Protein AF-A0A392N322-F1 (afdb_monomer_lite)

Radius of gyration: 14.27 Å; chains: 1; bounding box: 32×34×23 Å

Structure (mmCIF, N/CA/C/O backbone):
data_AF-A0A392N322-F1
#
_entry.id   AF-A0A392N322-F1
#
loop_
_atom_site.group_PDB
_atom_site.id
_atom_site.type_symbol
_atom_site.label_atom_id
_atom_site.label_alt_id
_atom_site.label_comp_id
_atom_site.label_asym_id
_atom_site.label_entity_id
_atom_site.label_seq_id
_atom_site.pdbx_PDB_ins_code
_atom_site.Cartn_x
_atom_site.Cartn_y
_atom_site.Cartn_z
_atom_site.occupancy
_atom_site.B_iso_or_equiv
_atom_site.auth_seq_id
_atom_site.auth_comp_id
_atom_site.auth_asym_id
_atom_site.auth_atom_id
_atom_site.pdbx_PDB_model_num
ATOM 1 N N . MET A 1 1 ? -1.750 11.315 2.003 1.00 79.25 1 MET A N 1
ATOM 2 C CA . MET A 1 1 ? -1.793 10.238 3.023 1.00 79.25 1 MET A CA 1
ATOM 3 C C . MET A 1 1 ? -2.765 10.517 4.177 1.00 79.25 1 MET A C 1
ATOM 5 O O . MET A 1 1 ? -3.580 9.652 4.454 1.00 79.25 1 MET A O 1
ATOM 9 N N . GLN A 1 2 ? -2.732 11.677 4.853 1.00 86.12 2 GLN A N 1
ATOM 10 C CA . GLN A 1 2 ? -3.576 11.923 6.046 1.00 86.12 2 GLN A C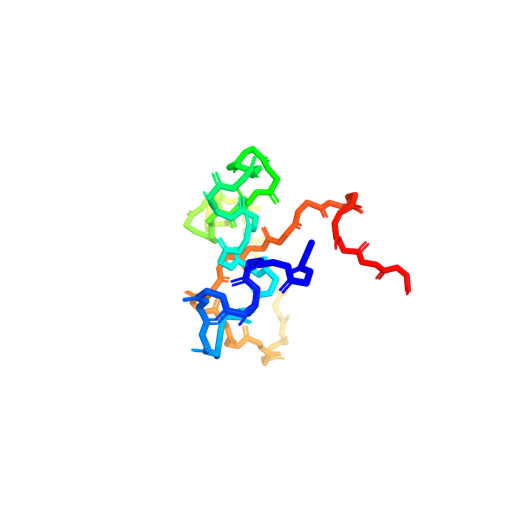A 1
ATOM 11 C C . GLN A 1 2 ? -5.086 11.703 5.821 1.00 86.12 2 GLN A C 1
ATOM 13 O O . GLN A 1 2 ? -5.703 10.988 6.604 1.00 86.12 2 GLN A O 1
ATOM 18 N N . ALA A 1 3 ? -5.659 12.22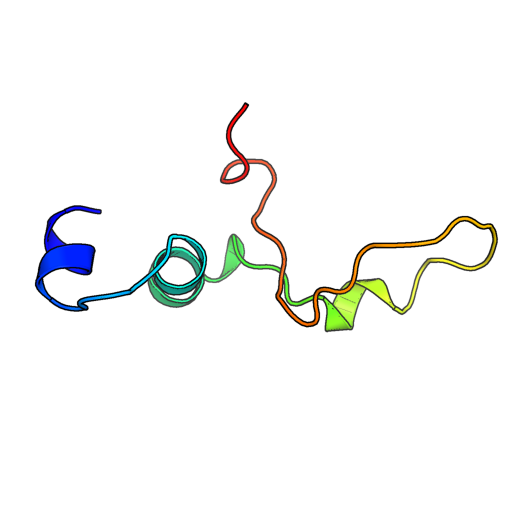8 4.733 1.00 88.88 3 ALA A N 1
ATOM 19 C CA . ALA A 1 3 ? -7.076 12.022 4.411 1.00 88.88 3 ALA A CA 1
ATOM 20 C C . ALA A 1 3 ? -7.434 10.537 4.189 1.00 88.88 3 ALA A C 1
ATOM 22 O O . ALA A 1 3 ? -8.459 10.068 4.670 1.00 88.88 3 ALA A O 1
ATOM 23 N N . PHE A 1 4 ? -6.551 9.778 3.531 1.00 87.06 4 PHE A N 1
ATOM 24 C CA . PHE A 1 4 ? -6.742 8.347 3.278 1.00 87.06 4 PHE A CA 1
ATOM 25 C C . PHE A 1 4 ? -6.755 7.529 4.577 1.00 87.06 4 PHE A C 1
ATOM 27 O O . PHE A 1 4 ? -7.637 6.697 4.757 1.00 87.06 4 PHE A O 1
ATOM 34 N N . LYS A 1 5 ? -5.8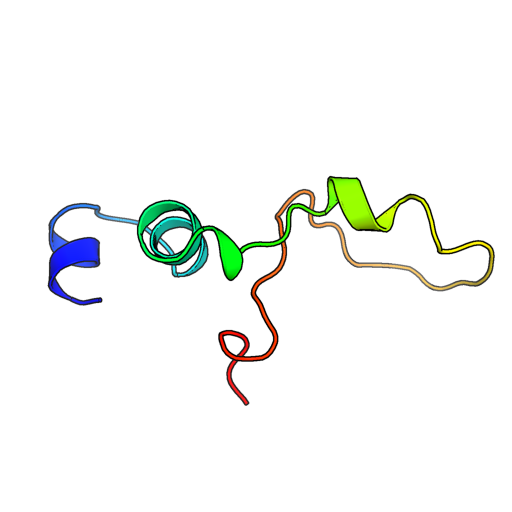45 7.830 5.514 1.00 90.50 5 LYS A N 1
ATOM 35 C CA . LYS A 1 5 ? -5.799 7.190 6.842 1.00 90.50 5 LYS A CA 1
ATOM 36 C C . LYS A 1 5 ? -6.999 7.535 7.725 1.00 90.50 5 LYS A C 1
ATOM 38 O O . LYS A 1 5 ? -7.416 6.707 8.523 1.00 90.50 5 LYS A O 1
ATOM 43 N N . ALA A 1 6 ? -7.529 8.754 7.612 1.00 91.31 6 ALA A N 1
ATOM 44 C CA . ALA A 1 6 ? -8.710 9.173 8.366 1.00 91.31 6 ALA A CA 1
ATOM 45 C C . ALA A 1 6 ? -9.987 8.476 7.868 1.00 91.31 6 ALA A C 1
ATOM 47 O O . ALA A 1 6 ? -10.833 8.104 8.674 1.00 91.31 6 ALA A O 1
ATOM 48 N N . ALA A 1 7 ? -10.102 8.280 6.550 1.00 92.56 7 ALA A N 1
ATOM 49 C CA . ALA A 1 7 ? -11.219 7.569 5.932 1.00 92.56 7 ALA A CA 1
ATOM 50 C C . ALA A 1 7 ? -11.120 6.041 6.081 1.00 92.56 7 ALA A C 1
ATOM 52 O O . ALA A 1 7 ? -12.146 5.370 6.127 1.00 92.56 7 ALA A O 1
ATOM 53 N N . ASN A 1 8 ? -9.901 5.501 6.181 1.00 90.50 8 ASN A N 1
ATOM 54 C CA . ASN A 1 8 ? -9.636 4.068 6.290 1.00 90.50 8 ASN A CA 1
ATOM 55 C C . ASN A 1 8 ? -8.780 3.778 7.538 1.00 90.50 8 ASN A C 1
ATOM 57 O O . ASN A 1 8 ? -7.551 3.681 7.445 1.00 90.50 8 ASN A O 1
ATOM 61 N N . PRO A 1 9 ? -9.397 3.654 8.727 1.00 90.19 9 PRO A N 1
ATOM 62 C CA . PRO A 1 9 ? -8.677 3.284 9.938 1.00 90.19 9 PRO A CA 1
ATOM 63 C C . PRO A 1 9 ? -7.969 1.934 9.753 1.00 90.19 9 PRO A C 1
ATOM 65 O O . PRO A 1 9 ? -8.602 0.938 9.421 1.00 90.19 9 PRO A O 1
ATOM 68 N N . GLY A 1 10 ? -6.651 1.900 9.965 1.00 86.62 10 GLY A N 1
ATOM 69 C CA . GLY A 1 10 ? -5.840 0.683 9.824 1.00 86.62 10 GLY A CA 1
ATOM 70 C C . GLY A 1 10 ? -5.216 0.460 8.444 1.00 86.62 10 GLY A C 1
ATOM 71 O O . GLY A 1 10 ? -4.447 -0.485 8.297 1.00 86.62 10 GLY A O 1
ATOM 72 N N . CYS A 1 11 ? -5.470 1.328 7.459 1.00 89.31 11 CYS A N 1
ATOM 73 C CA . CYS A 1 11 ? -4.825 1.204 6.153 1.00 89.31 11 CYS A CA 1
ATOM 74 C C . CYS A 1 11 ? -3.306 1.424 6.238 1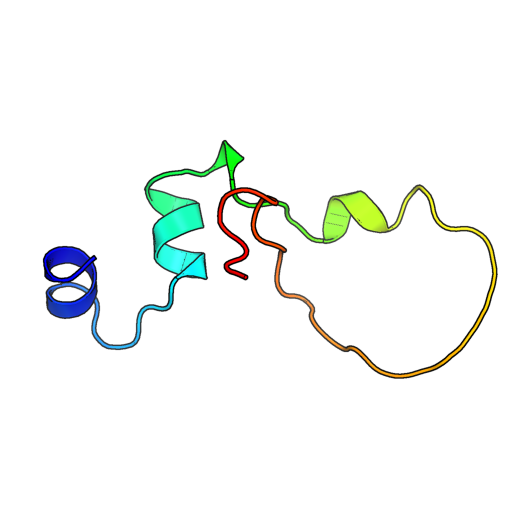.00 89.31 11 CYS A C 1
ATOM 76 O O . CYS A 1 11 ? -2.816 2.306 6.963 1.00 89.31 11 CYS A O 1
ATOM 78 N N . ILE A 1 12 ? -2.567 0.672 5.431 1.00 88.06 12 ILE A N 1
ATOM 79 C CA . ILE A 1 12 ? -1.113 0.792 5.303 1.00 88.06 12 ILE A CA 1
ATOM 80 C C . ILE A 1 12 ? -0.725 1.461 3.979 1.00 88.06 12 ILE A C 1
ATOM 82 O O . ILE A 1 12 ? -1.572 1.803 3.152 1.00 88.06 12 ILE A O 1
ATOM 86 N N . LEU A 1 13 ? 0.575 1.712 3.789 1.00 85.50 13 LEU A N 1
ATOM 87 C CA . LEU A 1 13 ? 1.080 2.316 2.553 1.00 85.50 13 LEU A CA 1
ATOM 88 C C . LEU A 1 13 ? 0.731 1.454 1.334 1.00 85.50 13 LEU A C 1
ATOM 90 O O . LEU A 1 13 ? 0.335 2.004 0.315 1.00 85.50 13 LEU A O 1
ATOM 94 N N . GLU A 1 14 ? 0.827 0.133 1.472 1.00 88.94 14 GLU A N 1
ATOM 95 C CA . GLU A 1 14 ? 0.500 -0.859 0.441 1.00 88.94 14 GLU A CA 1
ATOM 96 C C . GLU A 1 14 ? -0.910 -0.645 -0.123 1.00 88.94 14 GLU A C 1
ATOM 98 O O . GLU A 1 14 ? -1.074 -0.507 -1.332 1.00 88.94 14 GLU A O 1
ATOM 103 N N . ASP A 1 15 ? -1.912 -0.493 0.747 1.00 88.38 15 ASP A N 1
ATOM 104 C CA . ASP A 1 15 ? -3.302 -0.252 0.341 1.00 88.38 15 ASP A CA 1
ATOM 105 C C . ASP A 1 15 ? -3.455 1.063 -0.429 1.00 88.38 15 ASP A C 1
ATOM 107 O O . ASP A 1 15 ? -4.177 1.141 -1.424 1.00 88.38 15 ASP A O 1
ATOM 111 N N . PHE A 1 16 ? -2.746 2.107 0.014 1.00 88.88 16 PHE A N 1
ATOM 112 C CA . PHE A 1 16 ? -2.746 3.391 -0.678 1.00 88.88 16 PHE A CA 1
ATOM 113 C C . PHE A 1 16 ? -2.137 3.269 -2.075 1.00 88.88 16 PHE A C 1
ATOM 115 O O . PHE A 1 16 ? -2.686 3.825 -3.022 1.00 88.88 16 PHE A O 1
ATOM 122 N N . VAL A 1 17 ? -1.029 2.537 -2.220 1.00 89.56 17 VAL A N 1
ATOM 123 C CA . VAL A 1 17 ? -0.368 2.331 -3.516 1.00 89.56 17 VAL A CA 1
ATOM 124 C C . VAL A 1 17 ? -1.259 1.525 -4.447 1.00 89.56 17 VAL A C 1
ATOM 126 O O . VAL A 1 17 ? -1.506 1.964 -5.562 1.00 89.56 17 VAL A O 1
ATOM 129 N N . ARG A 1 18 ? -1.827 0.411 -3.973 1.00 87.50 18 ARG A N 1
ATOM 130 C CA . ARG A 1 18 ? -2.731 -0.438 -4.765 1.00 87.50 18 ARG A CA 1
ATOM 131 C C . ARG A 1 18 ? -3.915 0.336 -5.345 1.00 87.50 18 ARG A C 1
ATOM 133 O O . ARG A 1 18 ? -4.371 0.008 -6.434 1.00 87.50 18 ARG A O 1
ATOM 140 N N . TRP A 1 19 ? -4.397 1.364 -4.642 1.00 86.75 19 TRP A N 1
ATOM 141 C CA . TRP A 1 19 ? -5.521 2.188 -5.092 1.00 86.75 19 TRP A CA 1
ATOM 142 C C . TRP A 1 19 ? -5.113 3.434 -5.894 1.00 86.75 19 TRP A C 1
ATOM 144 O O . TRP A 1 19 ? -5.698 3.716 -6.936 1.00 86.75 19 TRP A O 1
ATOM 154 N N . HIS A 1 20 ? -4.135 4.199 -5.413 1.00 88.38 20 HIS A N 1
ATOM 155 C CA . HIS A 1 20 ? -3.764 5.499 -5.981 1.00 88.38 20 HIS A CA 1
ATOM 156 C C . HIS A 1 20 ? -2.679 5.394 -7.060 1.00 88.38 20 HIS A C 1
ATOM 158 O O . HIS A 1 20 ? -2.657 6.188 -8.000 1.00 88.38 20 HIS A O 1
ATOM 164 N N . SER A 1 21 ? -1.782 4.419 -6.926 1.00 88.94 21 SER A N 1
ATOM 165 C CA . SER A 1 21 ? -0.663 4.184 -7.837 1.00 88.94 21 SER A CA 1
ATOM 166 C C . SER A 1 21 ? -0.509 2.688 -8.154 1.00 88.94 21 SER A C 1
ATOM 168 O O . SER A 1 21 ? 0.538 2.119 -7.850 1.00 88.94 21 SER A O 1
ATOM 170 N N . PRO A 1 22 ? -1.511 2.030 -8.778 1.00 86.69 22 PRO A N 1
ATOM 171 C CA . PRO A 1 22 ? -1.413 0.612 -9.134 1.00 86.69 22 PRO A CA 1
ATOM 172 C C . PRO A 1 22 ? -0.108 0.217 -9.854 1.00 86.69 22 PRO A C 1
ATOM 174 O O . PRO A 1 22 ? 0.429 -0.835 -9.527 1.00 86.69 22 PRO A O 1
ATOM 177 N N . PRO A 1 23 ? 0.470 1.040 -10.762 1.00 87.38 23 PRO A N 1
ATOM 178 C CA . PRO A 1 23 ? 1.747 0.716 -11.409 1.00 87.38 23 PRO A CA 1
ATOM 179 C C . PRO A 1 23 ? 2.949 0.651 -10.460 1.00 87.38 23 PRO A C 1
ATOM 181 O O . PRO A 1 23 ? 3.978 0.083 -10.811 1.00 87.38 23 PRO A O 1
ATOM 184 N N . ASP A 1 24 ? 2.849 1.263 -9.281 1.00 89.31 24 ASP A N 1
ATOM 185 C CA . ASP A 1 24 ? 3.893 1.226 -8.262 1.00 89.31 24 ASP A CA 1
ATOM 186 C C . ASP A 1 24 ? 3.734 0.043 -7.284 1.00 89.31 24 ASP A C 1
ATOM 188 O O . ASP A 1 24 ? 4.528 -0.095 -6.350 1.00 89.31 24 ASP A O 1
ATOM 192 N N . TRP A 1 25 ? 2.732 -0.818 -7.490 1.00 87.88 25 TRP A N 1
ATOM 193 C CA . TRP A 1 25 ? 2.533 -2.072 -6.767 1.00 87.88 25 TRP A CA 1
ATOM 194 C C . TRP A 1 25 ? 2.886 -3.258 -7.667 1.00 87.88 25 TRP A C 1
ATOM 196 O O . TRP A 1 25 ? 2.374 -3.380 -8.775 1.00 87.88 25 TRP A O 1
ATOM 206 N N . THR A 1 26 ? 3.763 -4.143 -7.200 1.00 85.94 26 THR A N 1
ATOM 207 C CA . THR A 1 26 ? 4.129 -5.383 -7.896 1.00 85.94 26 THR A CA 1
ATOM 208 C C . THR A 1 26 ? 3.614 -6.570 -7.097 1.00 85.94 26 THR A C 1
ATOM 210 O O . THR A 1 26 ? 4.038 -6.780 -5.962 1.00 85.94 26 THR A O 1
ATOM 213 N N . ASP A 1 27 ? 2.704 -7.360 -7.660 1.00 78.12 27 ASP A N 1
ATOM 214 C CA . ASP A 1 27 ? 2.280 -8.608 -7.027 1.00 78.12 27 ASP A CA 1
ATOM 215 C C .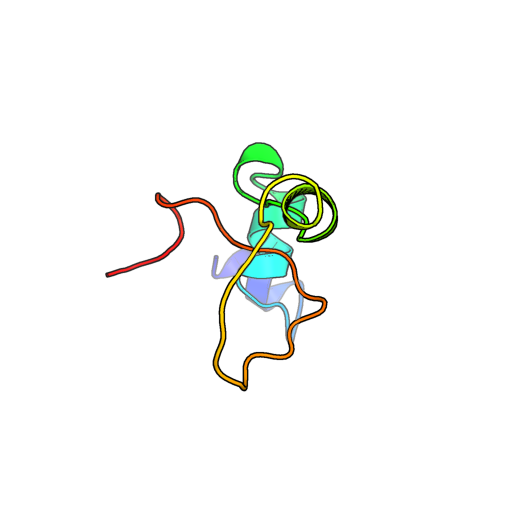 ASP A 1 27 ? 3.411 -9.654 -7.126 1.00 78.12 27 ASP A C 1
ATOM 217 O O . ASP A 1 27 ? 4.038 -9.818 -8.172 1.00 78.12 27 ASP A O 1
ATOM 221 N N . ASN A 1 28 ? 3.703 -10.341 -6.016 1.00 68.00 28 ASN A N 1
ATOM 222 C CA . ASN A 1 28 ? 4.828 -11.287 -5.890 1.00 68.00 28 ASN A CA 1
ATOM 223 C C . ASN A 1 28 ? 4.694 -12.498 -6.843 1.00 68.00 28 ASN A C 1
ATOM 225 O O . ASN A 1 28 ? 5.681 -13.124 -7.212 1.00 68.00 28 ASN A O 1
ATOM 229 N N . GLU A 1 29 ? 3.479 -12.757 -7.334 1.00 59.28 29 GLU A N 1
ATOM 230 C CA . GLU A 1 29 ? 3.153 -13.775 -8.341 1.00 59.28 29 GLU A CA 1
ATOM 231 C C . GLU A 1 29 ? 4.071 -13.687 -9.584 1.00 59.28 29 GLU A C 1
ATOM 233 O O . GLU A 1 29 ? 4.403 -14.708 -10.177 1.00 59.28 29 GLU A O 1
ATOM 238 N N . ALA A 1 30 ? 4.535 -12.482 -9.950 1.00 53.16 30 ALA A N 1
ATOM 239 C CA . ALA A 1 30 ? 5.386 -12.248 -11.120 1.00 53.16 30 ALA A CA 1
ATOM 240 C C . ALA A 1 30 ? 6.888 -12.533 -10.899 1.00 53.16 30 ALA A C 1
ATOM 242 O O . ALA A 1 30 ? 7.651 -12.522 -11.861 1.00 53.16 30 ALA A O 1
ATOM 243 N N . CYS A 1 31 ? 7.339 -12.773 -9.661 1.00 49.41 31 CYS A N 1
ATOM 244 C CA . CYS A 1 31 ? 8.752 -13.046 -9.354 1.00 49.41 31 CYS A CA 1
ATOM 245 C C . CYS A 1 31 ? 9.097 -14.542 -9.286 1.00 49.41 31 CYS A C 1
ATOM 247 O O . CYS A 1 31 ? 10.268 -14.880 -9.126 1.00 49.41 31 CYS A O 1
ATOM 249 N N . ILE A 1 32 ? 8.113 -15.439 -9.403 1.00 54.06 32 ILE A N 1
ATOM 250 C CA . ILE A 1 32 ? 8.326 -16.893 -9.278 1.00 54.06 32 ILE A CA 1
ATOM 251 C C . ILE A 1 32 ? 8.875 -17.504 -10.585 1.00 54.06 32 ILE A C 1
ATOM 253 O O . ILE A 1 32 ? 9.381 -18.621 -10.576 1.00 54.06 32 ILE A O 1
ATOM 257 N N . GLU A 1 33 ? 8.845 -16.772 -11.702 1.00 52.75 33 GLU A N 1
ATOM 258 C CA . GLU A 1 33 ? 9.211 -17.313 -13.020 1.00 52.75 33 GLU A CA 1
ATOM 259 C C . GLU A 1 33 ? 10.690 -17.101 -13.426 1.00 52.75 33 GLU A C 1
ATOM 261 O O . GLU A 1 33 ? 11.083 -17.610 -14.471 1.00 52.75 33 GLU A O 1
ATOM 266 N N . ASP A 1 34 ? 11.526 -16.407 -12.629 1.00 50.47 34 ASP A N 1
ATOM 267 C CA . ASP A 1 34 ? 12.901 -16.014 -13.039 1.00 50.47 34 ASP A CA 1
ATOM 268 C C . ASP A 1 34 ? 13.997 -16.203 -11.964 1.00 50.47 34 ASP A C 1
ATOM 270 O O . ASP A 1 34 ? 14.970 -15.458 -11.927 1.00 50.47 34 ASP A O 1
ATOM 274 N N . SER A 1 35 ? 13.880 -17.164 -11.041 1.00 50.97 35 SER A N 1
ATOM 275 C CA . SER A 1 35 ? 14.978 -17.406 -10.087 1.00 50.97 35 SER A CA 1
ATOM 276 C C . SER A 1 35 ? 15.183 -18.884 -9.794 1.00 50.97 35 SER A C 1
ATOM 278 O O . SER A 1 35 ? 14.862 -19.415 -8.729 1.00 50.97 35 SER A O 1
ATOM 280 N N . ASP A 1 36 ? 15.744 -19.558 -10.790 1.00 49.81 36 ASP A N 1
ATOM 281 C CA . ASP A 1 36 ? 16.529 -20.756 -10.566 1.00 49.81 36 ASP A CA 1
ATOM 282 C C . ASP A 1 36 ? 17.737 -20.402 -9.673 1.00 49.81 36 ASP A C 1
ATOM 284 O O . ASP A 1 36 ? 18.592 -19.605 -10.053 1.00 49.81 36 ASP A O 1
ATOM 288 N N . VAL A 1 37 ? 17.836 -21.099 -8.531 1.00 58.66 37 VAL A N 1
ATOM 289 C CA . VAL A 1 37 ? 19.094 -21.509 -7.873 1.00 58.66 37 VAL A CA 1
ATOM 290 C C . V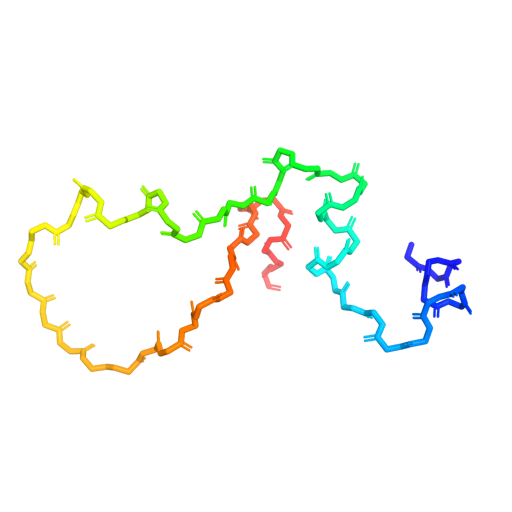AL A 1 37 ? 19.692 -20.570 -6.780 1.00 58.66 37 VAL A C 1
ATOM 292 O O . VAL A 1 37 ? 20.164 -19.472 -7.037 1.00 58.66 37 VAL A O 1
ATOM 295 N N . PHE A 1 38 ? 19.789 -21.148 -5.565 1.00 45.22 38 PHE A N 1
ATOM 296 C CA . PHE A 1 38 ? 20.529 -20.775 -4.331 1.00 45.22 38 PHE A CA 1
ATOM 297 C C . PHE A 1 38 ? 19.847 -19.942 -3.216 1.00 45.22 38 PHE A C 1
ATOM 299 O O . PHE A 1 38 ? 19.849 -18.720 -3.214 1.00 45.22 38 PHE A O 1
ATOM 306 N N . ASP A 1 39 ? 19.449 -20.700 -2.184 1.00 49.16 39 ASP A N 1
ATOM 307 C CA . ASP A 1 39 ? 19.925 -20.605 -0.792 1.00 49.16 39 ASP A CA 1
ATOM 308 C C . ASP A 1 39 ? 19.407 -19.509 0.154 1.00 49.16 39 ASP A C 1
ATOM 310 O O . ASP A 1 39 ? 19.276 -18.336 -0.168 1.00 49.16 39 ASP A O 1
ATOM 314 N N . SER A 1 40 ? 19.230 -19.960 1.399 1.00 44.94 40 SER A N 1
ATOM 315 C CA . SER A 1 40 ? 19.069 -19.165 2.612 1.00 44.94 40 SER A CA 1
ATOM 316 C C . SER A 1 40 ? 17.714 -18.483 2.814 1.00 44.94 40 SER A C 1
ATOM 318 O O . SER A 1 40 ? 17.523 -17.294 2.604 1.00 44.94 40 SER A O 1
ATOM 320 N N . GLY A 1 41 ? 16.779 -19.300 3.308 1.00 55.53 41 GLY A N 1
ATOM 321 C CA . GLY A 1 41 ? 16.069 -19.051 4.564 1.00 55.53 41 GLY A CA 1
ATOM 322 C C . GLY A 1 41 ? 15.559 -17.637 4.853 1.00 55.53 41 GLY A C 1
ATOM 323 O O . GLY A 1 41 ? 16.329 -16.733 5.147 1.00 55.53 41 GLY A O 1
ATOM 324 N N . GLU A 1 42 ? 14.233 -17.563 4.989 1.00 54.81 42 GLU A N 1
ATOM 325 C CA . GLU A 1 42 ? 13.519 -16.571 5.801 1.00 54.81 42 GLU A CA 1
ATOM 326 C C . GLU A 1 42 ? 13.205 -15.234 5.115 1.00 54.81 42 GLU A C 1
ATOM 328 O O . GLU A 1 42 ? 13.857 -14.222 5.334 1.00 54.81 42 GLU A O 1
ATOM 333 N N . SER A 1 43 ? 12.110 -15.208 4.343 1.00 46.16 43 SER A N 1
ATOM 334 C CA . SER A 1 43 ? 11.169 -14.075 4.296 1.00 46.16 43 SER A CA 1
ATOM 335 C C . SER A 1 43 ? 9.867 -14.494 3.618 1.00 46.16 43 SER A C 1
ATOM 337 O O . SER A 1 43 ? 9.623 -14.275 2.435 1.00 46.16 43 SER A O 1
ATOM 339 N N . LEU A 1 44 ? 9.007 -15.118 4.415 1.00 53.31 44 LEU A N 1
ATOM 340 C CA . LEU A 1 44 ? 7.572 -15.152 4.181 1.00 53.31 44 LEU A CA 1
ATOM 341 C C . LEU A 1 44 ? 7.076 -13.737 3.863 1.00 53.31 44 LEU A C 1
ATOM 343 O O . LEU A 1 44 ? 7.050 -12.885 4.749 1.00 53.31 44 LEU A O 1
ATOM 347 N N . SER A 1 45 ? 6.596 -13.498 2.650 1.00 50.12 45 SER A N 1
ATOM 348 C CA . SER A 1 45 ? 5.516 -12.537 2.485 1.00 50.12 45 SER A CA 1
ATOM 349 C C . SER A 1 45 ? 4.756 -12.840 1.208 1.00 50.12 45 SER A C 1
ATOM 351 O O . SER A 1 45 ? 5.148 -12.438 0.120 1.00 50.12 45 SER A O 1
ATOM 353 N N . ALA A 1 46 ? 3.597 -13.481 1.346 1.00 55.00 46 ALA A N 1
ATOM 354 C CA . ALA A 1 46 ? 2.543 -13.487 0.330 1.00 55.00 46 ALA A CA 1
ATOM 355 C C . ALA A 1 46 ? 1.964 -12.068 0.075 1.00 55.00 46 ALA A C 1
ATOM 357 O O . ALA A 1 46 ? 0.810 -11.915 -0.317 1.00 55.00 46 ALA A O 1
ATOM 358 N N . ARG A 1 47 ? 2.729 -11.010 0.373 1.00 64.31 47 ARG A N 1
ATOM 359 C CA . ARG A 1 47 ? 2.386 -9.609 0.153 1.00 64.31 47 ARG A CA 1
ATOM 360 C C . ARG A 1 47 ? 3.251 -9.091 -0.988 1.00 64.31 47 ARG A C 1
ATOM 362 O O . ARG A 1 47 ? 4.436 -9.405 -1.065 1.00 64.31 47 ARG A O 1
ATOM 369 N N . GLY A 1 48 ? 2.631 -8.338 -1.891 1.00 78.31 48 GLY A N 1
ATOM 370 C CA . GLY A 1 48 ? 3.319 -7.689 -3.002 1.00 78.31 48 GLY A CA 1
ATOM 371 C C . GLY A 1 48 ? 4.371 -6.678 -2.540 1.00 78.31 48 GLY A C 1
ATOM 372 O O . GLY A 1 48 ? 4.496 -6.358 -1.357 1.00 78.31 48 GLY A O 1
ATOM 373 N N . GLN A 1 49 ? 5.141 -6.183 -3.499 1.00 86.38 49 GLN A N 1
ATOM 374 C CA . GLN A 1 49 ? 6.286 -5.313 -3.284 1.00 86.38 49 GLN A CA 1
ATOM 375 C C . GLN A 1 49 ? 6.027 -3.918 -3.869 1.00 86.38 49 GLN A C 1
ATOM 377 O O . GLN A 1 49 ? 5.421 -3.767 -4.929 1.00 86.38 49 GLN A O 1
ATOM 382 N N . LEU A 1 50 ? 6.501 -2.879 -3.179 1.00 87.81 50 LEU A N 1
ATOM 383 C CA . LEU A 1 50 ? 6.422 -1.492 -3.650 1.00 87.81 50 LEU A CA 1
ATOM 384 C C . LEU A 1 50 ? 7.494 -1.209 -4.709 1.00 87.81 50 LEU A C 1
ATOM 386 O O . LEU A 1 50 ? 8.572 -1.800 -4.675 1.00 87.81 50 LEU A O 1
ATOM 390 N N . SER A 1 51 ? 7.253 -0.259 -5.615 1.00 86.50 51 SER A N 1
ATOM 391 C CA . SER A 1 51 ? 8.267 0.182 -6.579 1.00 86.50 51 SER A CA 1
ATOM 392 C C . SER A 1 51 ? 9.478 0.809 -5.883 1.00 86.50 51 SER A C 1
ATOM 394 O O . SER A 1 51 ? 9.378 1.341 -4.776 1.00 86.50 51 SER A O 1
ATOM 396 N N . ARG A 1 52 ? 10.637 0.823 -6.556 1.00 83.25 52 ARG A N 1
ATOM 397 C CA . ARG A 1 52 ? 11.868 1.447 -6.027 1.00 83.25 52 ARG A CA 1
ATOM 398 C C . ARG A 1 52 ? 11.697 2.923 -5.650 1.00 83.25 52 ARG A C 1
ATOM 400 O O . ARG A 1 52 ? 12.453 3.426 -4.837 1.00 83.25 52 ARG A O 1
ATOM 407 N N . ARG A 1 53 ? 10.723 3.622 -6.243 1.00 84.44 53 ARG A N 1
ATOM 408 C CA . ARG A 1 53 ? 10.412 5.025 -5.915 1.00 84.44 53 ARG A CA 1
ATOM 409 C C . ARG A 1 53 ? 9.603 5.157 -4.621 1.00 84.44 53 ARG A C 1
ATOM 411 O O . ARG A 1 53 ? 9.582 6.228 -4.025 1.00 84.44 53 ARG A O 1
ATOM 418 N N . MET A 1 54 ? 8.897 4.096 -4.232 1.00 81.69 54 MET A N 1
ATOM 419 C CA . MET A 1 54 ? 8.006 4.049 -3.070 1.00 81.69 54 MET A CA 1
ATOM 420 C C . MET A 1 54 ? 8.605 3.300 -1.874 1.00 81.69 54 MET A C 1
ATOM 422 O O . MET A 1 54 ? 8.154 3.503 -0.744 1.00 81.69 54 MET A O 1
ATOM 426 N N . GLN A 1 55 ? 9.629 2.477 -2.107 1.00 74.62 55 GLN A N 1
ATOM 427 C CA . GLN A 1 55 ? 10.548 1.991 -1.082 1.00 74.62 55 GLN A CA 1
ATOM 428 C C . GLN A 1 55 ? 11.415 3.177 -0.635 1.00 74.62 55 GLN A C 1
ATOM 430 O O . GLN A 1 55 ? 12.178 3.726 -1.422 1.00 74.62 55 GLN A O 1
ATOM 435 N N . LYS A 1 56 ? 11.209 3.652 0.592 1.00 63.34 56 LYS A N 1
ATOM 436 C CA . LYS A 1 56 ? 11.963 4.782 1.153 1.00 63.34 56 LYS A CA 1
ATOM 437 C C . LYS A 1 56 ? 13.365 4.301 1.548 1.00 63.34 56 LYS A C 1
ATOM 439 O O . LYS A 1 56 ? 13.478 3.159 1.987 1.00 63.34 56 LYS A O 1
ATOM 444 N N . GLU A 1 57 ? 14.374 5.162 1.408 1.00 53.00 57 GLU A N 1
ATOM 445 C CA . GLU A 1 57 ? 15.672 5.010 2.096 1.00 53.00 57 GLU A CA 1
ATOM 446 C C . GLU A 1 57 ? 15.515 5.012 3.623 1.00 53.00 57 GLU A C 1
ATOM 448 O O . GLU A 1 57 ? 14.588 5.700 4.127 1.00 53.00 57 GLU A O 1
#

Secondary structure (DSSP, 8-state):
-HHHHHHSTT--HHHHHHHH-GGGEE-GGGGTTS------------S-EE-TTTS--

InterPro domains:
  IPR026147 Rab3GAP catalytic subunit, conserved domain [PF13890] (1-57)
  IPR045700 Rab3GAP catalytic subunit [PTHR21422] (1-57)

Sequence (57 aa):
MQAFKAANPGCILEDFVRWHSPPDWTDNEACIEDSDVFDSGESLSARGQLSRRMQKE

Foldseek 3Di:
DVVVCVVPPPDDPLNVCVPVPVVQWAQCVVVPPPDPDDDDDDDDDNGIDGHPVSPDD

Organism: NCBI:txid97028

pLDDT: mean 73.91, std 16.72, range [44.94, 92.56]

=== Feature glossary ===
Key to the feature types in this record:

— What the protein is —

Primary structure: the covalent order of the twenty standard amino acids along the backbone. Two proteins with the same sequence will (almost always) fold to the same structure; two with 30% identity often share a fold but not the details.

Database cross-references. InterPro integrates a dozen domain/family signature databases into unified entries with residue-range hits. GO terms attach function/process/location labels with evidence codes. CATH codes position the fold in a four-level structural taxonomy. Organism is the NCBI-taxonomy species name.

— Where its atoms are —

The mmCIF block holds the 3D Cartesian coordinates of each backbone atom (N, Cα, C, O) in ångströms. mmCIF is the PDB's canonical archive format — a tagged-loop text representation of the atomic model.

Six rendered views show the 3D structure from the faces of a cube — i.e. along ±x, ±y, ±z. Rendering representation is drawn randomly per protein from cartoon (secondary-structure ribbons), sticks (backbone bonds), or molecular surface; coloring is either N→C rainbow (blue at the N-terminus through red at the C-terminus) or one color per chain.

— Local backbone conformation —

DSSP 8-state secondary structure assigns each residue one of H (α-helix), G (3₁₀-helix), I (π-helix), E (extended β-strand), B (isolated β-bridge), T (hydrogen-bonded turn), S (bend), or '-' (coil). The assignment is computed from backbone hydrogen-bond geometry via the Kabsch–Sander algorithm.

P-SEA three-state annotation labels each residue as helix, strand, or coil based purely on the geometry of the Cα trace. It serves as a fallback when the full backbone (and thus DSSP) is unavailable.

The φ/ψ torsion pair specifies the backbone conformation at each residue. φ rotates about the N–Cα bond, ψ about the Cα–C bond. Steric clashes forbid most of the (φ, ψ) plane — the allowed regions (α-helix basin, β-sheet basin, left-handed helix) are the Ramachandran-allowed regions.

— Global shape and packing —

The geometric summary reports three shape descriptors. Rg (radius of gyration) measures how spread out the Cα atoms are about their centre of mass; compact globular proteins have small Rg, elongated or unfolded ones large. Cα contacts (<8 Å, |i−j|>4) count long-range residue pairs in spatial proximity — high for tightly packed folds, near zero for rods or random coil. The bounding-box extents give the protein's footprint along x, y, z in Å.

Accessible surface area quantifies burial. A residue with SASA near zero is packed into the hydrophobic core; one with SASA >100 Å² sits on the surface. Computed here via the Shrake–Rupley numerical algorithm with a 1.4 Å probe.

Plot images: a contact map (which residues are close in 3D, as an N×N binary image), a Ramachandran scatter (backbone torsion angles, revealing secondary-structure composition at a glance), and — for AlphaFold structures — a PAE heatmap (pairwise prediction confidence).

— Structural neighborhood —

The Foldseek 3Di string encodes local tertiary geometry as a 20-letter alphabet — one character per residue — derived from the relative positions of nearby Cα atoms. Unlike the amino-acid sequence, 3Di is a direct function of the 3D structure, so two proteins with the same fold have similar 3Di strings even at low sequence identity.

Nearest PDB neighbors are the top structural matches found by Foldseek when searching this structure against the entire Protein Data Bank. Each hit reports a TM-score (0 to 1; >0.5 almost always implies the same fold) and an E-value. These are *structural* homologs — they may share no detectable sequence similarity.

— Confidence and disorder —

For AlphaFold models, the B-factor field carries pLDDT — the model's own estimate of local accuracy on a 0–100 scale. Regions with pLDDT<50 should be treated as essentially unmodeled; they often correspond to intrinsically disordered segments.

B-factor (Debye–Waller factor) reflects atomic displacement in the crystal lattice. It is an experimental observable (units Å²), not a prediction; low values mean the atom is pinned down, high values mean it moves or is heterogeneous across the crystal.

Predicted aligned error is AlphaFold's pairwise confidence. Unlike pLDDT (per-residue), PAE is per-residue-pair and captures whether two parts of the structure are correctly placed relative to each other. Units are ångströms of expected positional error.